Protein AF-A0A358M5K2-F1 (afdb_monomer)

Sequence (75 aa):
MGLFEKIFGTYSDRAIKQIMPVVEEINRLEPKMKEKSDQALKEMTGVFKQRLAEGESLDDLLPEAFAVVREAAWR

Radius of gyration: 16.81 Å; Cα contacts (8 Å, |Δi|>4): 33;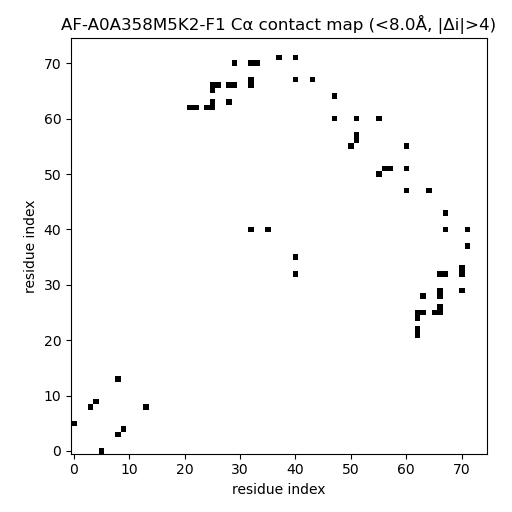 chains: 1; bounding box: 39×20×50 Å

Nearest PDB structures (foldseek):
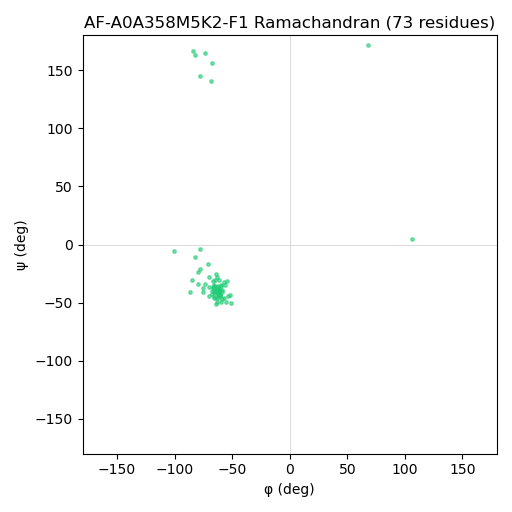  2fsf-assembly1_A  TM=9.626E-01  e=4.527E-03  Escherichia coli
  2fsi-assembly1_B  TM=9.296E-01  e=5.795E-03  Escherichia coli
  6gox-assembly1_A  TM=9.600E-01  e=8.392E-03  Escherichia coli K-12
  3bxz-assembly1_A  TM=9.426E-01  e=7.417E-03  Escherichia coli
  2fsh-assembly1_B  TM=9.716E-01  e=1.143E-02  Escherichia col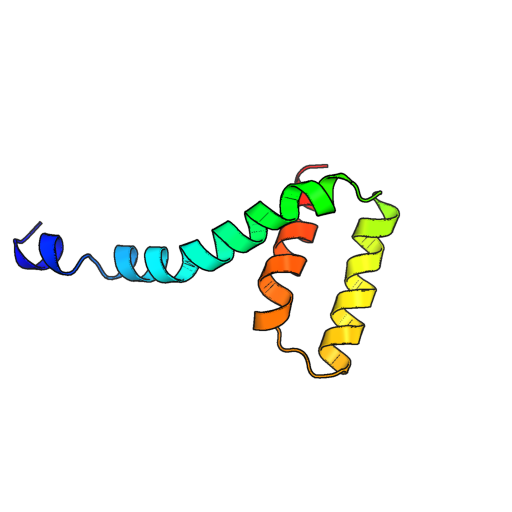i

Mean predicted aligned error: 4.58 Å

Secondary structure (DSSP, 8-state):
--HHHHHH--HHHHHHHHHHHHHHHHHHTHHHHHTS-HHHHHHHHHHHHHHHHTT--HHHHHHHHHHHHHHHHH-

Foldseek 3Di:
DDPCCVVVPDPVVVVCVVCVVLVVLLVVCQVVLVPDDPVRLVCVVVVVVVVVV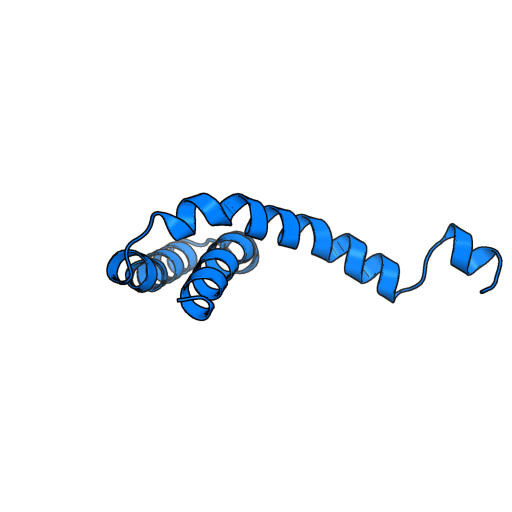VPDDCVNCVSVVSNSVVSVVVD

Solvent-accessible surface area (backbone atoms only — not comparable to full-atom values): 4381 Å² total; per-residue (Å²): 136,52,76,64,44,74,73,71,48,50,74,65,55,51,55,49,63,67,47,47,64,51,54,52,50,21,57,71,41,41,68,68,45,68,74,47,50,74,67,56,59,59,49,46,58,58,54,52,54,49,45,43,72,76,67,51,52,70,77,75,45,41,41,60,55,51,25,47,51,52,51,65,72,72,109

Structure (mmCIF, N/CA/C/O backbone):
data_AF-A0A358M5K2-F1
#
_entry.id   AF-A0A358M5K2-F1
#
loop_
_atom_site.group_PDB
_atom_site.id
_atom_site.type_symbol
_atom_site.label_atom_id
_atom_site.label_alt_id
_atom_site.label_comp_id
_atom_site.label_asym_id
_atom_site.label_entity_id
_atom_site.label_seq_id
_atom_site.pdbx_PDB_ins_code
_atom_site.Cartn_x
_atom_site.Cartn_y
_atom_site.Cartn_z
_atom_site.occupancy
_atom_site.B_iso_or_equiv
_atom_site.auth_seq_id
_atom_site.auth_comp_id
_atom_site.auth_asym_id
_atom_site.auth_atom_id
_atom_site.pdbx_PDB_model_num
ATOM 1 N N . MET A 1 1 ? 21.907 -6.731 -27.219 1.00 60.16 1 MET A N 1
ATOM 2 C CA . MET A 1 1 ? 21.058 -5.532 -27.352 1.00 60.16 1 MET A CA 1
ATOM 3 C C . MET A 1 1 ? 20.805 -5.268 -28.826 1.00 60.16 1 MET A C 1
ATOM 5 O O . MET A 1 1 ? 21.453 -4.413 -29.428 1.00 60.16 1 MET A O 1
ATOM 9 N N . GLY A 1 2 ? 19.915 -6.059 -29.422 1.00 76.38 2 GLY A N 1
ATOM 10 C CA . GLY A 1 2 ? 19.480 -5.855 -30.803 1.00 76.38 2 GLY A CA 1
ATOM 11 C C . GLY A 1 2 ? 18.675 -4.559 -30.943 1.00 76.38 2 GLY A C 1
ATOM 12 O O . GLY A 1 2 ? 18.093 -4.069 -29.976 1.00 76.38 2 GLY A O 1
ATOM 13 N N . LEU A 1 3 ? 18.622 -3.994 -32.152 1.00 74.88 3 LEU A N 1
ATOM 14 C CA . LEU A 1 3 ? 17.867 -2.766 -32.439 1.00 74.88 3 LEU A CA 1
ATOM 15 C C . LEU A 1 3 ? 16.379 -2.889 -32.048 1.00 74.88 3 LEU A C 1
ATOM 17 O O . LEU A 1 3 ? 15.797 -1.939 -31.537 1.00 74.88 3 LEU A O 1
ATOM 21 N N . PHE A 1 4 ? 15.795 -4.082 -32.196 1.00 72.19 4 PHE A N 1
ATOM 22 C CA . PHE A 1 4 ? 14.417 -4.378 -31.793 1.00 72.19 4 PHE A CA 1
ATOM 23 C C . PHE A 1 4 ? 14.209 -4.357 -30.270 1.00 72.19 4 PHE A C 1
ATOM 25 O O . PHE A 1 4 ? 13.218 -3.803 -29.809 1.00 72.19 4 PHE A O 1
ATOM 32 N N . GLU A 1 5 ? 15.151 -4.875 -29.475 1.00 70.44 5 GLU A N 1
ATOM 33 C CA . GLU A 1 5 ? 15.076 -4.827 -28.002 1.00 70.44 5 GLU A CA 1
ATOM 34 C 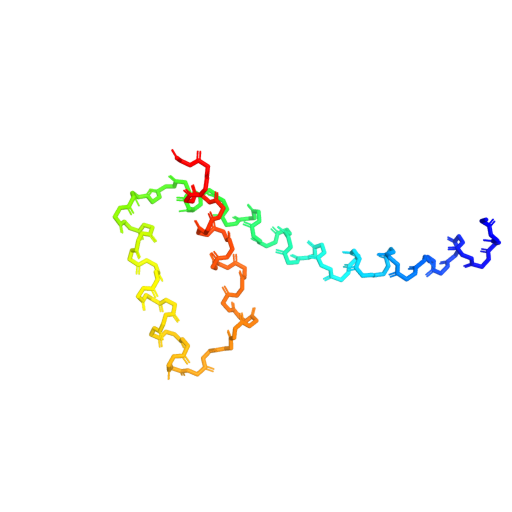C . GLU A 1 5 ? 15.172 -3.387 -27.483 1.00 70.44 5 GLU A C 1
ATOM 36 O O . GLU A 1 5 ? 14.480 -3.023 -26.539 1.00 70.44 5 GLU A O 1
ATOM 41 N N . LYS A 1 6 ? 15.976 -2.534 -28.135 1.00 71.25 6 LYS A N 1
ATOM 42 C CA . LYS A 1 6 ? 16.072 -1.107 -27.784 1.00 71.25 6 LYS A CA 1
ATOM 43 C C . LYS A 1 6 ? 14.783 -0.329 -28.056 1.00 71.25 6 LYS A C 1
ATOM 45 O O . LYS A 1 6 ? 14.508 0.630 -27.344 1.00 71.25 6 LYS A O 1
ATOM 50 N N . ILE A 1 7 ? 14.014 -0.718 -29.075 1.00 73.25 7 ILE A N 1
ATOM 51 C CA . ILE A 1 7 ? 12.769 -0.032 -29.461 1.00 73.25 7 ILE A CA 1
ATOM 52 C C . ILE A 1 7 ? 11.571 -0.570 -28.664 1.00 73.25 7 ILE A C 1
ATOM 54 O O . ILE A 1 7 ? 10.729 0.202 -28.215 1.00 73.25 7 ILE A O 1
ATOM 58 N N . PHE A 1 8 ? 11.493 -1.886 -28.457 1.00 76.12 8 PHE A N 1
ATOM 59 C CA . PHE A 1 8 ? 10.332 -2.548 -27.851 1.00 76.12 8 PHE A CA 1
ATOM 60 C C . PHE A 1 8 ? 10.499 -2.900 -26.365 1.00 76.12 8 PHE A C 1
ATOM 62 O O . PHE A 1 8 ? 9.531 -3.358 -25.739 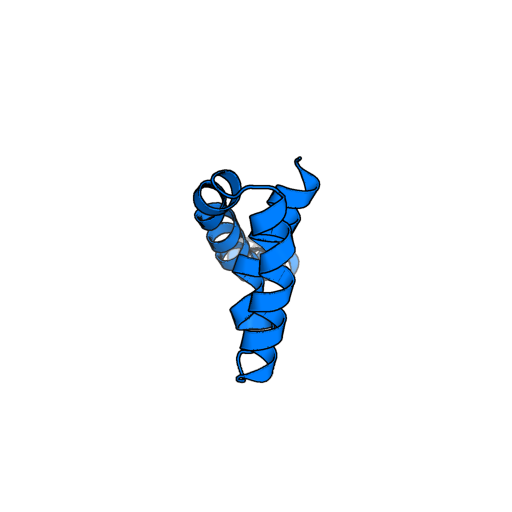1.00 76.12 8 PHE A O 1
ATOM 69 N N . GLY A 1 9 ? 11.694 -2.672 -25.814 1.00 82.44 9 GLY A N 1
ATOM 70 C CA . GLY A 1 9 ? 12.088 -3.080 -24.470 1.00 82.44 9 GLY A CA 1
ATOM 71 C C . GLY A 1 9 ? 12.195 -4.597 -24.322 1.00 82.44 9 GLY A C 1
ATOM 72 O O . GLY A 1 9 ? 11.795 -5.373 -25.194 1.00 82.44 9 GLY A O 1
ATOM 73 N N . THR A 1 10 ? 12.714 -5.027 -23.180 1.00 88.81 10 THR A N 1
ATOM 74 C CA . THR A 1 10 ? 12.678 -6.427 -22.753 1.00 88.81 10 THR A CA 1
ATOM 75 C C . THR A 1 10 ? 11.350 -6.755 -22.063 1.00 88.81 10 THR A C 1
ATOM 77 O O . THR A 1 10 ? 10.582 -5.867 -21.684 1.00 88.81 10 THR A O 1
ATOM 80 N N . TYR A 1 11 ? 11.067 -8.045 -21.870 1.00 87.25 11 TYR A N 1
ATOM 81 C CA . TYR A 1 11 ? 9.942 -8.488 -21.037 1.00 87.25 11 TYR A CA 1
ATOM 82 C C . TYR A 1 11 ? 10.000 -7.864 -19.633 1.00 87.25 11 TYR A C 1
ATOM 84 O O . TYR A 1 11 ? 9.002 -7.332 -19.148 1.00 87.25 11 TYR A O 1
ATOM 92 N N . SER A 1 12 ? 11.191 -7.851 -19.028 1.00 89.44 12 SER A N 1
ATOM 93 C CA . SER A 1 12 ? 11.431 -7.251 -17.717 1.00 89.44 12 SER A CA 1
ATOM 94 C C . SER A 1 12 ? 11.110 -5.756 -17.702 1.00 89.44 12 SER A C 1
ATOM 96 O O . SER A 1 12 ? 10.423 -5.296 -16.794 1.00 89.44 12 SER A O 1
ATOM 98 N N . ASP A 1 13 ? 11.516 -5.003 -18.732 1.00 90.94 13 ASP A N 1
ATOM 99 C CA . ASP A 1 13 ? 11.219 -3.564 -18.820 1.00 90.94 13 ASP A CA 1
ATOM 100 C C . ASP A 1 13 ? 9.712 -3.292 -18.882 1.00 90.94 13 ASP A C 1
ATOM 102 O O . ASP A 1 13 ? 9.226 -2.304 -18.331 1.00 90.94 13 ASP A O 1
ATOM 106 N N . ARG A 1 14 ? 8.952 -4.167 -19.550 1.00 90.62 14 ARG A N 1
ATOM 107 C CA . ARG A 1 14 ? 7.489 -4.055 -19.626 1.00 90.62 14 ARG A CA 1
ATOM 108 C C . ARG A 1 14 ? 6.832 -4.366 -18.287 1.00 90.62 14 ARG A C 1
ATOM 110 O O . ARG A 1 14 ? 5.969 -3.601 -17.871 1.00 90.62 14 ARG A O 1
ATOM 117 N N . ALA A 1 15 ? 7.270 -5.423 -17.607 1.00 93.00 15 ALA A N 1
ATOM 118 C CA . ALA A 1 15 ? 6.766 -5.773 -16.282 1.00 93.00 15 ALA A CA 1
ATOM 119 C C . ALA A 1 15 ? 7.026 -4.646 -15.268 1.00 93.00 15 ALA A C 1
ATOM 121 O O . ALA A 1 15 ? 6.122 -4.242 -14.542 1.00 93.00 15 ALA A O 1
ATOM 122 N N . ILE A 1 16 ? 8.230 -4.061 -15.279 1.00 93.88 16 ILE A N 1
ATOM 123 C CA . ILE A 1 16 ? 8.558 -2.906 -14.434 1.00 93.88 16 ILE A CA 1
ATOM 124 C C . ILE A 1 16 ? 7.625 -1.737 -14.756 1.00 93.88 16 ILE A C 1
ATOM 126 O O . ILE A 1 16 ? 7.000 -1.194 -13.849 1.00 93.88 16 ILE A O 1
ATOM 130 N N . LYS A 1 17 ? 7.454 -1.384 -16.038 1.00 94.00 17 LYS A N 1
ATOM 131 C CA . LYS A 1 17 ? 6.543 -0.300 -16.449 1.00 94.00 17 LYS A CA 1
ATOM 132 C C . LYS A 1 17 ? 5.099 -0.511 -15.988 1.00 94.00 17 LYS A C 1
ATOM 134 O O . LYS A 1 17 ? 4.422 0.473 -15.723 1.00 94.00 17 LYS A O 1
ATOM 139 N N . GLN A 1 18 ? 4.634 -1.755 -15.892 1.00 93.62 18 GLN A N 1
ATOM 140 C CA . GLN A 1 18 ? 3.293 -2.074 -15.391 1.00 93.62 18 GLN A CA 1
ATOM 141 C C . GLN A 1 18 ? 3.169 -1.895 -13.872 1.00 93.62 18 GLN A C 1
ATOM 143 O O . GLN A 1 18 ? 2.114 -1.488 -13.399 1.00 93.62 18 GLN A O 1
ATOM 148 N N . ILE A 1 19 ? 4.233 -2.168 -13.113 1.00 95.75 19 ILE A N 1
ATOM 149 C CA . ILE A 1 19 ? 4.234 -2.091 -11.642 1.00 95.75 19 ILE A CA 1
ATOM 150 C C . ILE A 1 19 ? 4.510 -0.663 -11.146 1.00 95.75 19 ILE A C 1
ATOM 152 O O . ILE A 1 19 ? 4.008 -0.264 -10.097 1.00 95.75 19 ILE A O 1
ATOM 156 N N . MET A 1 20 ? 5.282 0.131 -11.897 1.00 97.38 20 MET A N 1
ATOM 157 C CA . MET A 1 20 ? 5.678 1.488 -11.496 1.00 97.38 20 MET A CA 1
ATOM 158 C C . MET A 1 20 ? 4.509 2.400 -11.075 1.00 97.38 20 MET A C 1
ATOM 160 O O . MET A 1 20 ? 4.640 3.035 -10.030 1.00 97.38 20 MET A O 1
ATOM 164 N N . PRO A 1 21 ? 3.357 2.445 -11.776 1.00 97.06 21 PRO A N 1
ATOM 165 C CA . PRO A 1 21 ? 2.220 3.264 -11.347 1.00 97.06 21 PRO A CA 1
ATOM 166 C C . PRO A 1 21 ? 1.697 2.904 -9.950 1.00 97.06 21 PRO A C 1
ATOM 168 O O . PRO A 1 21 ? 1.386 3.793 -9.158 1.00 97.06 21 PRO A O 1
ATOM 171 N N . VAL A 1 22 ? 1.661 1.608 -9.625 1.00 96.94 22 VAL A N 1
ATOM 172 C CA . VAL A 1 22 ? 1.243 1.103 -8.309 1.00 96.94 22 VAL A CA 1
ATOM 173 C C . VAL A 1 22 ? 2.253 1.511 -7.236 1.00 96.94 22 VAL A C 1
ATOM 175 O O . VAL A 1 22 ? 1.876 1.980 -6.165 1.00 96.94 22 VAL A O 1
ATOM 178 N N . VAL A 1 23 ? 3.552 1.404 -7.532 1.00 97.75 23 VAL A N 1
ATOM 179 C CA . VAL A 1 23 ? 4.625 1.857 -6.629 1.00 97.75 23 VAL A CA 1
ATOM 180 C C . VAL A 1 23 ? 4.515 3.355 -6.350 1.00 97.75 23 VAL A C 1
ATOM 182 O O . VAL A 1 23 ? 4.650 3.787 -5.205 1.00 97.75 23 VAL A O 1
ATOM 185 N N . GLU A 1 24 ? 4.245 4.160 -7.374 1.00 98.06 24 GLU A N 1
ATOM 186 C CA . GLU A 1 24 ? 4.035 5.596 -7.207 1.00 98.06 24 GLU A CA 1
ATOM 187 C C . GLU A 1 24 ? 2.813 5.900 -6.336 1.00 98.06 24 GLU A C 1
ATOM 189 O O . GLU A 1 24 ? 2.864 6.812 -5.512 1.00 98.06 24 GLU A O 1
ATOM 194 N N . GLU A 1 25 ? 1.730 5.137 -6.474 1.00 97.94 25 GLU A N 1
ATOM 195 C CA . GLU A 1 25 ? 0.544 5.279 -5.632 1.00 97.94 25 GLU A CA 1
ATOM 196 C C . GLU A 1 25 ? 0.827 4.955 -4.165 1.00 97.94 25 GLU A C 1
ATOM 198 O O . GLU A 1 25 ? 0.511 5.765 -3.292 1.00 97.94 25 GLU A O 1
ATOM 203 N N . ILE A 1 26 ? 1.526 3.850 -3.901 1.00 98.25 26 ILE A N 1
ATOM 204 C CA . ILE A 1 26 ? 1.991 3.480 -2.557 1.00 98.25 26 ILE A CA 1
ATOM 205 C C . ILE A 1 26 ? 2.855 4.602 -1.961 1.00 98.25 26 ILE A C 1
ATOM 207 O O . ILE A 1 26 ? 2.653 5.010 -0.816 1.00 98.25 26 ILE A O 1
ATOM 211 N N . ASN A 1 27 ? 3.793 5.149 -2.742 1.00 97.38 27 ASN A N 1
ATOM 212 C CA . ASN A 1 27 ? 4.670 6.235 -2.298 1.00 97.38 27 ASN A CA 1
ATOM 213 C C . ASN A 1 27 ? 3.894 7.518 -1.979 1.00 97.38 27 ASN A C 1
ATOM 215 O O . ASN A 1 27 ? 4.207 8.200 -1.005 1.00 97.38 27 ASN A O 1
ATOM 219 N N . ARG A 1 28 ? 2.851 7.844 -2.750 1.00 98.31 28 ARG A N 1
ATOM 220 C CA . ARG A 1 28 ? 1.991 9.007 -2.476 1.00 98.31 28 ARG A CA 1
ATOM 221 C C . ARG A 1 28 ? 1.229 8.887 -1.153 1.00 98.31 28 ARG A C 1
ATOM 22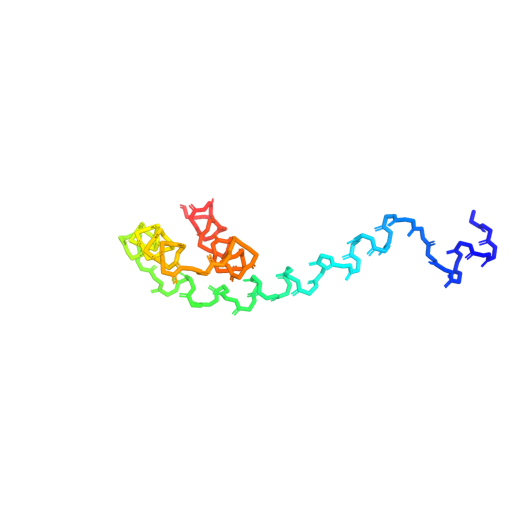3 O O . ARG A 1 28 ? 0.877 9.911 -0.571 1.00 98.31 28 ARG A O 1
ATOM 230 N N . LEU A 1 29 ? 0.986 7.671 -0.666 1.00 98.12 29 LEU A N 1
ATOM 231 C CA . LEU A 1 29 ? 0.309 7.426 0.611 1.00 98.12 29 LEU A CA 1
ATOM 232 C C . LEU A 1 29 ? 1.245 7.522 1.826 1.00 98.12 29 LEU A C 1
ATOM 234 O O . LEU A 1 29 ? 0.755 7.584 2.953 1.00 98.12 29 LEU A O 1
ATOM 238 N N . GLU A 1 30 ? 2.566 7.598 1.630 1.00 95.81 30 GLU A N 1
ATOM 239 C CA . GLU A 1 30 ? 3.551 7.669 2.722 1.00 95.81 30 GLU A CA 1
ATOM 240 C C . GLU A 1 30 ? 3.265 8.741 3.771 1.00 95.81 30 GLU A C 1
ATOM 242 O O . GLU A 1 30 ? 3.252 8.398 4.954 1.00 95.81 30 GLU A O 1
ATOM 247 N N . PRO A 1 31 ? 3.015 10.013 3.395 1.00 97.62 31 PRO A N 1
ATOM 248 C CA . PRO A 1 31 ? 2.850 11.067 4.390 1.00 97.62 31 PRO A CA 1
ATOM 249 C C . PRO A 1 31 ? 1.652 10.779 5.302 1.00 97.62 31 PRO A C 1
ATOM 251 O O . PRO A 1 31 ? 1.747 10.918 6.517 1.00 97.62 31 PRO A O 1
ATOM 254 N N . LYS A 1 32 ? 0.565 10.247 4.727 1.00 97.12 32 LYS A N 1
ATOM 255 C CA . LYS A 1 32 ? -0.640 9.857 5.469 1.00 97.12 32 LYS A CA 1
ATOM 256 C C . LYS A 1 32 ? -0.395 8.689 6.423 1.00 97.12 32 LYS A C 1
ATOM 258 O O . LYS A 1 32 ? -1.016 8.637 7.480 1.00 97.12 32 LYS A O 1
ATOM 263 N N . MET A 1 33 ? 0.464 7.735 6.058 1.00 97.31 33 MET A N 1
ATOM 264 C CA . MET A 1 33 ? 0.787 6.604 6.936 1.00 97.31 33 MET A CA 1
ATOM 265 C C . MET A 1 33 ? 1.718 7.024 8.074 1.00 97.31 33 MET A C 1
ATOM 267 O O . MET A 1 33 ? 1.503 6.610 9.211 1.00 97.31 33 MET A O 1
ATOM 271 N N . LYS A 1 34 ? 2.672 7.922 7.805 1.00 96.44 34 LYS A N 1
ATOM 272 C CA . LYS A 1 34 ? 3.571 8.498 8.819 1.00 96.44 34 LYS A CA 1
ATOM 273 C C . LYS A 1 34 ? 2.834 9.249 9.924 1.00 96.44 34 LYS A C 1
ATOM 275 O O . LYS A 1 34 ? 3.240 9.193 11.079 1.00 96.44 34 LYS A O 1
ATOM 280 N N . GLU A 1 35 ? 1.730 9.910 9.590 1.00 97.25 35 GLU A N 1
ATOM 281 C CA . GLU A 1 35 ? 0.895 10.634 10.557 1.00 97.25 35 GLU A CA 1
ATOM 282 C C . GLU A 1 35 ? 0.098 9.712 11.500 1.00 97.25 35 GLU A C 1
ATOM 284 O O . GLU A 1 35 ? -0.392 10.161 12.538 1.00 97.25 35 GLU A O 1
ATOM 289 N N . LYS A 1 36 ? -0.048 8.420 11.176 1.00 97.00 36 LYS A N 1
ATOM 290 C CA . LYS A 1 36 ? -0.799 7.467 12.007 1.00 97.00 36 LYS A CA 1
ATOM 291 C C . LYS A 1 36 ? 0.018 7.019 13.219 1.00 97.00 36 LYS A C 1
ATOM 293 O O . LYS A 1 36 ? 1.223 6.797 13.130 1.00 97.00 36 LYS A O 1
ATOM 298 N N . SER A 1 37 ? -0.649 6.801 14.352 1.00 97.62 37 SER A N 1
ATOM 299 C CA . SER A 1 37 ? -0.058 6.103 15.502 1.00 97.62 37 SER A CA 1
ATOM 300 C C . SER A 1 37 ? 0.069 4.597 15.238 1.00 97.62 37 SER A C 1
ATOM 302 O O . SER A 1 37 ? -0.585 4.059 14.345 1.00 97.62 37 SER A O 1
ATOM 304 N N . ASP A 1 38 ? 0.858 3.890 16.047 1.00 96.62 38 ASP A N 1
ATOM 305 C CA . ASP A 1 38 ? 1.006 2.430 15.929 1.00 96.62 38 ASP A CA 1
ATOM 306 C C . ASP A 1 38 ? -0.327 1.699 16.109 1.00 96.62 38 ASP A C 1
ATOM 308 O O . ASP A 1 38 ? -0.601 0.701 15.444 1.00 96.6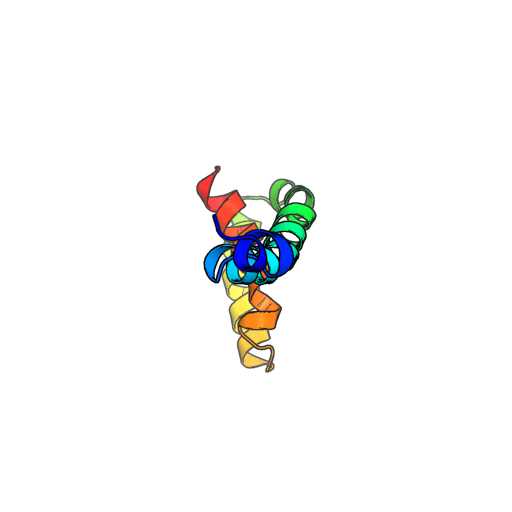2 38 ASP A O 1
ATOM 312 N N . GLN A 1 39 ? -1.181 2.220 16.993 1.00 96.81 39 GLN A N 1
ATOM 313 C CA . GLN A 1 39 ? -2.527 1.698 17.186 1.00 96.81 39 GLN A CA 1
ATOM 314 C C . GLN A 1 39 ? -3.383 1.912 15.930 1.00 96.81 39 GLN A C 1
ATOM 316 O O . GLN A 1 39 ? -4.006 0.967 15.450 1.00 96.81 39 GLN A O 1
ATOM 321 N N . ALA A 1 40 ? -3.338 3.110 15.341 1.00 97.19 40 ALA A N 1
ATOM 322 C CA . ALA A 1 40 ? -4.063 3.405 14.109 1.00 97.19 40 ALA A CA 1
ATOM 323 C C . ALA A 1 40 ? -3.572 2.553 12.922 1.00 97.19 40 ALA A C 1
ATOM 325 O O . ALA A 1 40 ? -4.388 2.114 12.117 1.00 97.19 40 ALA A O 1
ATOM 326 N N . LEU A 1 41 ? -2.266 2.267 12.815 1.00 97.38 41 LEU A N 1
ATOM 327 C CA . LEU A 1 41 ? -1.725 1.358 11.794 1.00 97.38 41 LEU A CA 1
ATOM 328 C C . LEU A 1 41 ? -2.210 -0.086 11.987 1.00 97.38 41 LEU A C 1
ATOM 330 O O . LEU A 1 41 ? -2.569 -0.742 11.010 1.00 97.38 41 LEU A O 1
ATOM 334 N N . LYS A 1 42 ? -2.282 -0.582 13.231 1.00 96.75 42 LYS A N 1
ATOM 335 C CA . LYS A 1 42 ? -2.835 -1.917 13.529 1.00 96.75 42 LYS A CA 1
ATOM 336 C C . LYS A 1 42 ? -4.311 -2.020 13.139 1.00 96.75 42 LYS A C 1
ATOM 338 O O . LYS A 1 42 ? -4.722 -3.014 12.538 1.00 96.75 42 LYS A O 1
ATOM 343 N N . GLU A 1 43 ? -5.091 -0.984 13.436 1.00 98.06 43 GLU A N 1
ATOM 344 C CA . GLU A 1 43 ? -6.528 -0.922 13.139 1.00 98.06 43 GLU A CA 1
ATOM 345 C C . GLU A 1 43 ? -6.839 -0.963 11.637 1.00 98.06 43 GLU A C 1
ATOM 347 O O . GLU A 1 43 ? -7.869 -1.522 11.252 1.00 98.06 43 GLU A O 1
ATOM 352 N N . MET A 1 44 ? -5.926 -0.497 10.773 1.00 97.81 44 MET A N 1
ATOM 353 C CA . MET A 1 44 ? -6.090 -0.576 9.312 1.00 97.81 44 MET A CA 1
ATOM 354 C C . MET A 1 44 ? -6.355 -2.005 8.819 1.00 97.81 44 MET A C 1
ATOM 356 O O . MET A 1 44 ? -7.103 -2.194 7.865 1.00 97.81 44 MET A O 1
ATOM 360 N N . THR A 1 45 ? -5.825 -3.032 9.495 1.00 97.75 45 THR A N 1
ATOM 361 C CA . THR A 1 45 ? -6.105 -4.435 9.135 1.00 97.75 45 THR A CA 1
ATOM 362 C C . THR A 1 45 ? -7.596 -4.764 9.244 1.00 97.75 45 THR A C 1
ATOM 364 O O . THR A 1 45 ? -8.133 -5.494 8.412 1.00 97.75 45 THR A O 1
ATOM 367 N N . GLY A 1 46 ? -8.273 -4.237 10.270 1.00 98.25 46 GLY A N 1
ATOM 368 C CA . GLY A 1 46 ? -9.717 -4.396 10.437 1.00 98.25 46 GLY A CA 1
ATOM 369 C C . GLY A 1 46 ? -10.488 -3.693 9.323 1.00 98.25 46 GLY A C 1
ATOM 370 O O . GLY A 1 46 ? -11.373 -4.296 8.721 1.00 98.25 46 GLY A O 1
ATOM 371 N N . VAL A 1 47 ? -10.074 -2.467 8.990 1.00 97.94 47 VAL A N 1
ATOM 372 C CA . VAL A 1 47 ? -10.660 -1.667 7.902 1.00 97.94 47 VAL A CA 1
ATOM 373 C C . VAL A 1 47 ? -10.552 -2.390 6.557 1.00 97.94 47 VAL A C 1
ATOM 375 O O . VAL A 1 47 ? -11.545 -2.506 5.844 1.00 97.94 47 VAL A O 1
ATOM 378 N N . PHE A 1 48 ? -9.383 -2.942 6.219 1.00 98.44 48 PHE A N 1
ATOM 379 C CA . PHE A 1 48 ? -9.197 -3.672 4.960 1.00 98.44 48 PHE A CA 1
ATOM 380 C C . PHE A 1 48 ? -10.028 -4.954 4.893 1.00 98.44 48 PHE A C 1
ATOM 382 O O . PHE A 1 48 ? -10.609 -5.254 3.855 1.00 98.44 48 PHE A O 1
ATOM 389 N N . LYS A 1 49 ? -10.136 -5.701 6.000 1.00 98.44 49 LYS A N 1
ATOM 390 C CA . LYS A 1 49 ? -10.993 -6.896 6.059 1.00 98.44 49 LYS A CA 1
ATOM 391 C C . LYS A 1 49 ? -12.466 -6.555 5.867 1.00 98.44 49 LYS A C 1
ATOM 393 O O . LYS A 1 49 ? -13.168 -7.304 5.195 1.00 98.44 49 LYS A O 1
ATOM 398 N N . GLN A 1 50 ? -12.921 -5.451 6.455 1.00 98.50 50 GLN A N 1
ATOM 399 C CA . GLN A 1 50 ? -14.289 -4.980 6.278 1.00 98.50 50 GLN A CA 1
ATOM 400 C C . GLN A 1 50 ? -14.549 -4.605 4.816 1.00 98.50 50 GLN A C 1
ATOM 402 O O . GLN A 1 50 ? -15.483 -5.126 4.220 1.00 98.50 50 GLN A O 1
ATOM 407 N N . ARG A 1 51 ? -13.683 -3.785 4.216 1.00 98.31 51 ARG A N 1
ATOM 408 C CA . ARG A 1 51 ? -13.800 -3.366 2.811 1.00 98.31 51 ARG A CA 1
ATOM 409 C C . ARG A 1 51 ? -13.788 -4.541 1.831 1.00 98.31 51 ARG A C 1
ATOM 411 O O . ARG A 1 51 ? -14.609 -4.600 0.920 1.00 98.31 51 ARG A O 1
ATOM 418 N N . LEU A 1 52 ? -12.930 -5.533 2.077 1.00 98.31 52 LEU A N 1
ATOM 419 C CA . LEU A 1 52 ? -12.911 -6.781 1.309 1.00 98.31 52 LEU A CA 1
ATOM 420 C C . LEU A 1 52 ? -14.241 -7.548 1.424 1.00 98.31 52 LEU A C 1
ATOM 422 O O . LEU A 1 52 ? -14.730 -8.095 0.441 1.00 98.31 52 LEU A O 1
ATOM 426 N N . ALA A 1 53 ? -14.845 -7.583 2.616 1.00 98.31 53 ALA A N 1
ATOM 427 C CA . ALA A 1 53 ? -16.153 -8.206 2.822 1.00 98.31 53 ALA A CA 1
ATOM 428 C C . ALA A 1 53 ? -17.301 -7.416 2.164 1.00 98.31 53 ALA A C 1
ATOM 430 O O . ALA A 1 53 ? -18.305 -8.009 1.776 1.00 98.31 53 ALA A O 1
ATOM 431 N N . GLU A 1 54 ? -17.144 -6.100 2.013 1.00 98.25 54 GLU A N 1
ATOM 432 C CA . GLU A 1 54 ? -18.081 -5.207 1.318 1.00 98.25 54 GLU A CA 1
ATOM 433 C C . GLU A 1 54 ? -17.965 -5.285 -0.218 1.00 98.25 54 GLU A C 1
ATOM 435 O O . GLU A 1 54 ? -18.785 -4.700 -0.926 1.00 98.25 54 GLU A O 1
ATOM 440 N N . GLY A 1 55 ? -17.014 -6.068 -0.741 1.00 98.00 55 GLY A N 1
ATOM 441 C CA . GLY A 1 55 ? -16.898 -6.398 -2.164 1.00 98.00 55 GLY A CA 1
ATOM 442 C C . GLY A 1 55 ? -15.758 -5.697 -2.899 1.00 98.00 55 GLY A C 1
ATOM 443 O O . GLY A 1 55 ? -15.635 -5.864 -4.111 1.00 98.00 55 GLY A O 1
ATOM 444 N N . GLU A 1 56 ? -14.923 -4.938 -2.193 1.00 98.12 56 GLU A N 1
ATOM 445 C CA . GLU A 1 56 ? -13.702 -4.371 -2.762 1.00 98.12 56 GLU A CA 1
ATOM 446 C C . GLU A 1 56 ? -12.680 -5.476 -3.074 1.00 98.12 56 GLU A C 1
ATOM 448 O O . GLU A 1 56 ? -12.552 -6.444 -2.320 1.00 98.12 56 GLU A O 1
ATOM 453 N N . SER A 1 57 ? -11.958 -5.373 -4.193 1.00 98.38 57 SER A N 1
ATOM 454 C CA . SER A 1 57 ? -10.996 -6.403 -4.588 1.00 98.38 57 SER A CA 1
ATOM 455 C C . SER A 1 57 ? -9.652 -6.237 -3.876 1.00 98.38 57 SER A C 1
ATOM 457 O O . SER A 1 57 ? -9.312 -5.177 -3.354 1.00 98.38 57 SER A O 1
ATOM 459 N N . LEU A 1 58 ? -8.832 -7.292 -3.884 1.00 97.94 58 LEU A N 1
ATOM 460 C CA . LEU A 1 58 ? -7.463 -7.191 -3.370 1.00 97.94 58 LEU A CA 1
ATOM 461 C C . LEU A 1 58 ? -6.620 -6.181 -4.158 1.00 97.94 58 LEU A C 1
ATOM 463 O O . LEU A 1 58 ? -5.747 -5.560 -3.559 1.00 97.94 58 LEU A O 1
ATOM 467 N N . ASP A 1 59 ? -6.891 -6.003 -5.453 1.00 97.12 59 ASP A N 1
ATOM 468 C CA . ASP A 1 59 ? -6.174 -5.046 -6.299 1.00 97.12 59 ASP A CA 1
ATOM 469 C C . ASP A 1 59 ? -6.516 -3.599 -5.919 1.00 97.12 59 ASP 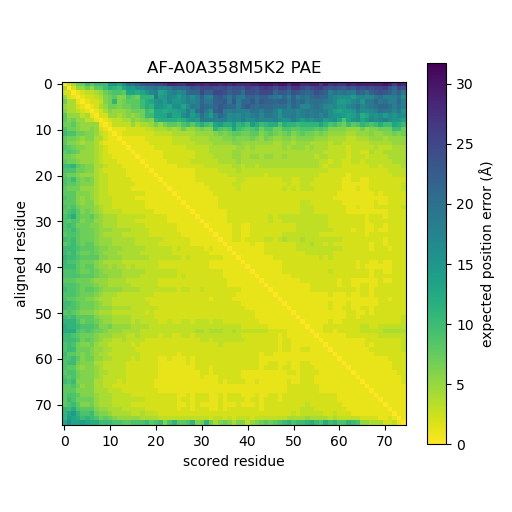A C 1
ATOM 471 O O . ASP A 1 59 ? -5.622 -2.755 -5.878 1.00 97.12 59 ASP A O 1
ATOM 475 N N . ASP A 1 60 ? -7.772 -3.329 -5.549 1.00 97.56 60 ASP A N 1
ATOM 476 C CA . ASP A 1 60 ? -8.206 -2.012 -5.062 1.00 97.56 60 ASP A CA 1
ATOM 477 C C . ASP A 1 60 ? -7.561 -1.673 -3.703 1.00 97.56 60 ASP A C 1
ATOM 479 O O . ASP A 1 60 ? -7.152 -0.540 -3.446 1.00 97.56 60 ASP A O 1
ATOM 483 N N . LEU A 1 61 ? -7.409 -2.678 -2.831 1.00 98.25 61 LEU A N 1
ATOM 484 C CA . LEU A 1 61 ? -6.791 -2.521 -1.509 1.00 98.25 61 LEU A CA 1
ATOM 485 C C . LEU A 1 61 ? -5.259 -2.453 -1.556 1.00 98.25 61 LEU A C 1
ATOM 487 O O . LEU A 1 61 ? -4.635 -1.978 -0.600 1.00 98.25 61 LEU A O 1
ATOM 491 N N . LEU A 1 62 ? -4.640 -2.952 -2.630 1.00 98.12 62 LEU A N 1
ATOM 492 C CA . LEU A 1 62 ? -3.202 -3.192 -2.712 1.00 98.12 62 LEU A CA 1
ATOM 493 C C . LEU A 1 62 ? -2.368 -1.936 -2.408 1.00 98.12 62 LEU A C 1
ATOM 495 O O . LEU A 1 62 ? -1.480 -2.041 -1.554 1.00 98.12 62 LEU A O 1
ATOM 499 N N . PRO A 1 63 ? -2.626 -0.752 -3.003 1.00 98.12 63 PRO A N 1
ATOM 500 C CA . PRO A 1 63 ? -1.788 0.419 -2.756 1.00 98.12 63 PRO A CA 1
ATOM 501 C C . PRO A 1 63 ? -1.794 0.864 -1.288 1.00 98.12 63 PRO A C 1
ATOM 503 O O . PRO A 1 63 ? -0.745 1.160 -0.710 1.00 98.12 63 PRO A O 1
ATOM 506 N N . GLU A 1 64 ? -2.965 0.873 -0.649 1.00 98.06 64 GLU A N 1
ATOM 507 C CA . GLU A 1 64 ? -3.094 1.320 0.738 1.00 98.06 64 GLU A CA 1
ATOM 508 C C . GLU A 1 64 ? -2.561 0.283 1.729 1.00 98.06 64 GLU A C 1
ATOM 510 O O . GLU A 1 64 ? -1.845 0.638 2.669 1.00 98.06 64 GLU A O 1
ATOM 515 N N . ALA A 1 65 ? -2.832 -1.003 1.490 1.00 98.31 65 ALA A N 1
ATOM 516 C CA . ALA A 1 65 ? -2.311 -2.088 2.311 1.00 98.31 65 ALA A CA 1
ATOM 517 C C . ALA A 1 65 ? -0.775 -2.128 2.289 1.00 98.31 65 ALA A C 1
ATOM 519 O O . ALA A 1 65 ? -0.144 -2.239 3.343 1.00 98.31 65 ALA A O 1
ATOM 520 N N . PHE A 1 66 ? -0.154 -1.968 1.116 1.00 98.38 66 PHE A N 1
ATOM 521 C CA . PHE A 1 66 ? 1.306 -1.913 1.003 1.00 98.38 66 PHE A CA 1
ATOM 522 C C . PHE A 1 66 ? 1.895 -0.666 1.666 1.00 98.38 66 PHE A C 1
ATOM 524 O O . PHE A 1 66 ? 2.952 -0.758 2.292 1.00 98.38 66 PHE A O 1
ATOM 531 N N . ALA A 1 67 ? 1.219 0.484 1.589 1.00 98.50 67 ALA A N 1
ATOM 532 C CA . ALA A 1 67 ? 1.661 1.689 2.287 1.00 98.50 67 ALA A CA 1
ATOM 533 C C . ALA A 1 67 ? 1.661 1.498 3.816 1.00 98.50 67 ALA A C 1
ATOM 535 O O . ALA A 1 67 ? 2.624 1.896 4.475 1.00 98.50 67 ALA A O 1
ATOM 536 N N . VAL A 1 68 ? 0.634 0.837 4.368 1.00 98.31 68 VAL A N 1
ATOM 537 C CA . VAL A 1 68 ? 0.562 0.484 5.799 1.00 98.31 68 VAL A CA 1
ATOM 538 C C . VAL A 1 68 ? 1.682 -0.480 6.190 1.00 98.31 68 VAL A C 1
ATOM 540 O O . VAL A 1 68 ? 2.384 -0.225 7.166 1.00 98.31 68 VAL A O 1
ATOM 543 N N . VAL A 1 69 ? 1.883 -1.565 5.432 1.00 98.00 69 VAL A N 1
ATOM 544 C CA . VAL A 1 69 ? 2.938 -2.557 5.715 1.00 98.00 69 VAL A CA 1
ATOM 545 C C . VAL A 1 69 ? 4.324 -1.921 5.661 1.00 98.00 69 VAL A C 1
ATOM 547 O O . VAL A 1 69 ? 5.160 -2.201 6.516 1.00 98.00 69 VAL A O 1
ATOM 550 N N . ARG A 1 70 ? 4.571 -1.041 4.688 1.00 97.69 70 ARG A N 1
ATOM 551 C CA . ARG A 1 70 ? 5.850 -0.343 4.559 1.00 97.69 70 ARG A CA 1
ATOM 552 C C . ARG A 1 70 ? 6.145 0.551 5.759 1.00 97.69 70 ARG A C 1
ATOM 554 O O . ARG A 1 70 ? 7.260 0.513 6.267 1.00 97.69 70 ARG A O 1
ATOM 561 N N . GLU A 1 71 ? 5.165 1.332 6.211 1.00 97.94 71 GLU A N 1
ATOM 562 C CA . GLU A 1 71 ? 5.321 2.161 7.410 1.00 97.94 71 GLU A CA 1
ATOM 563 C C . GLU A 1 71 ? 5.523 1.292 8.660 1.00 97.94 71 GLU A C 1
ATOM 565 O O . GLU A 1 71 ? 6.395 1.579 9.474 1.00 97.94 71 GLU A O 1
ATOM 570 N N . ALA A 1 72 ? 4.781 0.188 8.781 1.00 96.94 72 ALA A N 1
ATOM 571 C CA . ALA A 1 72 ? 4.921 -0.748 9.895 1.00 96.94 72 ALA A CA 1
ATOM 572 C C . ALA A 1 72 ? 6.283 -1.465 9.925 1.00 96.94 72 ALA A C 1
ATOM 574 O O . ALA A 1 72 ? 6.748 -1.813 11.001 1.00 96.94 72 ALA A O 1
ATOM 575 N N . ALA A 1 73 ? 6.910 -1.703 8.768 1.00 97.19 73 ALA A N 1
ATOM 576 C CA . ALA A 1 73 ? 8.235 -2.318 8.673 1.00 97.19 73 ALA A CA 1
ATOM 577 C C . ALA A 1 73 ? 9.385 -1.332 8.939 1.00 97.19 73 ALA A C 1
ATOM 579 O O . ALA A 1 73 ? 10.493 -1.757 9.257 1.00 97.19 73 ALA A O 1
ATOM 580 N N . TRP A 1 74 ? 9.146 -0.033 8.742 1.00 95.31 74 TRP A N 1
ATOM 581 C CA . TRP A 1 74 ? 10.129 1.025 8.980 1.00 95.31 74 TRP A CA 1
ATOM 582 C C . TRP A 1 74 ? 10.259 1.402 10.464 1.00 95.31 74 TRP A C 1
ATOM 584 O O . TRP A 1 74 ? 11.350 1.777 10.894 1.00 95.31 74 TRP A O 1
ATOM 594 N N . ARG A 1 75 ? 9.154 1.341 11.213 1.00 89.19 75 ARG A N 1
ATOM 595 C CA . ARG A 1 75 ? 9.092 1.663 12.648 1.00 89.19 75 ARG A CA 1
ATOM 596 C C . ARG A 1 75 ? 9.686 0.565 13.521 1.00 89.19 75 ARG A C 1
ATOM 598 O O . ARG A 1 75 ? 10.334 0.940 14.523 1.00 89.19 75 ARG A O 1
#

pLDDT: mean 93.82, std 8.3, range [60.16, 98.5]